Protein AF-A0A0D7CNW6-F1 (afdb_monomer_lite)

Radius of gyration: 24.08 Å; chains: 1; bounding box: 70×18×43 Å

Sequence (85 aa):
MWARPNQVERWFGLLTDKLIRRGVHTSVKALEDDITAWIDTWNEEPQPFTWTKTADEILNSLADYLAKVTTTDTARGFPLHKAGS

Organism: NCBI:txid1240678

Foldseek 3Di:
DDDDDDQVSVVVVCCCVPDVPPHDQPDPVSSVVSVVVVVVVCVVPPDGDDPPDDPVNVVVVVVVVVVVVVVVVVVVDDPPDPPDD

Structure (mmCIF, N/CA/C/O backbone):
data_AF-A0A0D7CNW6-F1
#
_entry.id   AF-A0A0D7CNW6-F1
#
loop_
_atom_site.group_PDB
_atom_site.id
_atom_site.type_symbol
_atom_site.label_atom_id
_atom_site.label_alt_id
_atom_site.label_comp_id
_atom_site.label_asym_id
_atom_site.label_entity_id
_atom_site.label_seq_id
_atom_site.pdbx_PDB_ins_code
_atom_site.Cartn_x
_atom_site.Cartn_y
_atom_site.Cartn_z
_atom_site.occupancy
_atom_site.B_iso_or_equiv
_atom_site.auth_seq_id
_atom_site.auth_comp_id
_atom_site.auth_asym_id
_atom_site.auth_atom_id
_atom_site.pdbx_PDB_model_num
ATOM 1 N N . MET A 1 1 ? 24.107 6.658 -6.574 1.00 33.41 1 MET A N 1
ATOM 2 C CA . MET A 1 1 ? 22.894 6.309 -7.343 1.00 33.41 1 MET A CA 1
ATOM 3 C C . MET A 1 1 ? 21.830 5.919 -6.332 1.00 33.41 1 MET A C 1
ATOM 5 O O . MET A 1 1 ? 22.100 5.054 -5.512 1.00 33.41 1 MET A O 1
ATOM 9 N N . TRP A 1 2 ? 20.710 6.635 -6.291 1.00 41.78 2 TRP A N 1
ATOM 10 C CA . TRP A 1 2 ? 19.652 6.451 -5.290 1.00 41.78 2 TRP A CA 1
ATOM 11 C C . TRP A 1 2 ? 18.814 5.218 -5.644 1.00 41.78 2 TRP A C 1
ATOM 13 O O . TRP A 1 2 ? 18.473 5.032 -6.815 1.00 41.78 2 TRP A O 1
ATOM 23 N N . ALA A 1 3 ? 18.520 4.370 -4.658 1.00 55.66 3 ALA A N 1
ATOM 24 C CA . ALA A 1 3 ? 17.707 3.174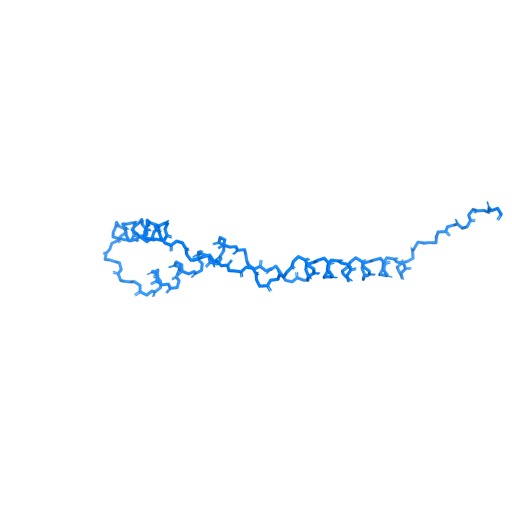 -4.852 1.00 55.66 3 ALA A CA 1
ATOM 25 C C . ALA A 1 3 ? 16.322 3.566 -5.393 1.00 55.66 3 ALA A C 1
ATOM 27 O O . ALA A 1 3 ? 15.652 4.449 -4.856 1.00 55.66 3 ALA A O 1
ATOM 28 N N . ARG A 1 4 ? 15.907 2.943 -6.500 1.00 63.69 4 ARG A N 1
ATOM 29 C CA . ARG A 1 4 ? 14.542 3.084 -7.022 1.00 63.69 4 ARG A CA 1
ATOM 30 C C . ARG A 1 4 ? 13.630 2.249 -6.116 1.00 63.69 4 ARG A C 1
ATOM 32 O O . ARG A 1 4 ? 13.934 1.070 -5.951 1.00 63.69 4 ARG A O 1
ATOM 39 N N . PRO A 1 5 ? 12.542 2.813 -5.562 1.00 64.19 5 PRO A N 1
ATOM 40 C CA . PRO A 1 5 ? 11.691 2.066 -4.651 1.00 64.19 5 PRO A CA 1
ATOM 41 C C . PRO A 1 5 ? 11.022 0.891 -5.363 1.00 64.19 5 PRO A C 1
ATOM 43 O O . PRO A 1 5 ? 10.500 1.052 -6.479 1.00 64.19 5 PRO A O 1
ATOM 46 N N . ASN A 1 6 ? 11.087 -0.275 -4.720 1.00 78.88 6 ASN A N 1
ATOM 47 C CA . ASN A 1 6 ? 10.624 -1.549 -5.266 1.00 78.88 6 ASN A CA 1
ATOM 48 C C . ASN A 1 6 ? 9.076 -1.637 -5.265 1.00 78.88 6 ASN A C 1
ATOM 50 O O . ASN A 1 6 ? 8.387 -0.768 -4.728 1.00 78.88 6 ASN A O 1
ATOM 54 N N . GLN A 1 7 ? 8.503 -2.670 -5.889 1.00 76.25 7 GLN A N 1
ATOM 55 C CA . GLN A 1 7 ? 7.044 -2.830 -5.993 1.00 76.25 7 GLN A CA 1
ATOM 56 C C . GLN A 1 7 ? 6.346 -2.993 -4.631 1.00 76.25 7 GLN A C 1
ATOM 58 O O . GLN A 1 7 ? 5.284 -2.415 -4.417 1.00 76.25 7 GLN A O 1
ATOM 63 N N . VAL A 1 8 ? 6.965 -3.720 -3.702 1.00 79.81 8 VAL A N 1
ATOM 64 C CA . VAL A 1 8 ? 6.505 -3.909 -2.319 1.00 79.81 8 VAL A CA 1
ATOM 65 C C . VAL A 1 8 ? 6.531 -2.582 -1.556 1.00 79.81 8 VAL A C 1
ATOM 67 O O . VAL A 1 8 ? 5.545 -2.212 -0.927 1.00 79.81 8 VAL A O 1
ATOM 70 N N . GLU A 1 9 ? 7.608 -1.803 -1.674 1.00 86.19 9 GLU A N 1
ATOM 71 C CA . GLU A 1 9 ? 7.707 -0.473 -1.050 1.00 86.19 9 GLU A CA 1
ATOM 72 C C . GLU A 1 9 ? 6.641 0.494 -1.584 1.00 86.19 9 GLU A C 1
ATOM 74 O O . GLU A 1 9 ? 6.034 1.248 -0.821 1.00 86.19 9 GLU A O 1
ATOM 79 N N . ARG A 1 10 ? 6.365 0.453 -2.894 1.00 87.06 10 ARG A N 1
ATOM 80 C CA . ARG A 1 10 ? 5.297 1.251 -3.518 1.00 87.06 10 ARG A CA 1
ATOM 81 C C . ARG A 1 10 ? 3.915 0.833 -3.038 1.00 87.06 10 ARG A C 1
ATOM 83 O O . ARG A 1 10 ? 3.085 1.700 -2.770 1.00 87.06 10 ARG A O 1
ATOM 90 N N . TRP A 1 11 ? 3.685 -0.469 -2.910 1.00 88.25 11 TRP A N 1
ATOM 91 C CA . TRP A 1 11 ? 2.436 -1.008 -2.389 1.00 88.25 11 TRP A CA 1
ATOM 92 C C . TRP A 1 11 ? 2.189 -0.557 -0.942 1.00 88.25 11 TRP A C 1
ATOM 94 O O . TRP A 1 11 ? 1.131 -0.001 -0.649 1.00 88.25 11 TRP A O 1
ATOM 104 N N . PHE A 1 12 ? 3.194 -0.661 -0.064 1.00 89.44 12 PHE A N 1
ATOM 105 C CA . PHE A 1 12 ? 3.091 -0.175 1.318 1.00 89.44 12 PHE A CA 1
ATOM 106 C C . PHE A 1 12 ? 2.887 1.342 1.406 1.00 89.44 12 PHE A C 1
ATOM 108 O O . PHE A 1 12 ? 2.126 1.821 2.252 1.00 89.44 12 PHE A O 1
ATOM 115 N N . GLY A 1 13 ? 3.515 2.109 0.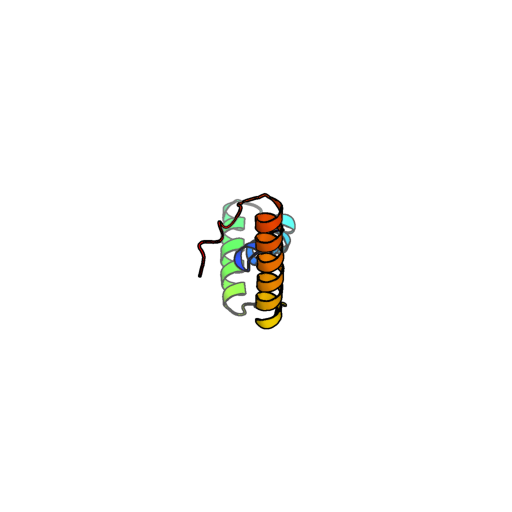510 1.00 91.25 13 GLY A N 1
ATOM 116 C CA . GLY A 1 13 ? 3.267 3.545 0.394 1.00 91.25 13 GLY A CA 1
ATOM 117 C C . GLY A 1 13 ? 1.806 3.860 0.056 1.00 91.25 13 GLY A C 1
ATOM 118 O O . GLY A 1 13 ? 1.217 4.767 0.644 1.00 91.25 13 GLY A O 1
ATOM 119 N N . LEU A 1 14 ? 1.199 3.080 -0.840 1.00 91.44 14 LEU A N 1
ATOM 120 C CA . LEU A 1 14 ? -0.191 3.251 -1.254 1.00 91.44 14 LEU A CA 1
ATOM 121 C C . LEU A 1 14 ? -1.187 2.856 -0.152 1.00 91.44 14 LEU A C 1
ATOM 123 O O . LEU A 1 14 ? -2.130 3.607 0.094 1.00 91.44 14 LEU A O 1
ATOM 127 N N . LEU A 1 15 ? -0.948 1.740 0.545 1.00 92.38 15 LEU A N 1
ATOM 128 C CA . LEU A 1 15 ? -1.709 1.344 1.738 1.00 92.38 15 LEU A CA 1
ATOM 129 C C . LEU A 1 15 ? -1.677 2.456 2.798 1.00 92.38 15 LEU A C 1
ATOM 131 O O . LEU A 1 15 ? -2.710 2.849 3.340 1.00 92.38 15 LEU A O 1
ATOM 135 N N . THR A 1 16 ? -0.492 3.013 3.055 1.00 93.94 16 THR A N 1
ATOM 136 C CA . THR A 1 16 ? -0.313 4.070 4.056 1.00 93.94 16 THR A CA 1
ATOM 137 C C . THR A 1 16 ? -1.071 5.344 3.683 1.00 93.94 16 THR A C 1
ATOM 139 O O . THR A 1 16 ? -1.735 5.935 4.533 1.00 93.94 16 THR A O 1
ATOM 142 N N . ASP A 1 17 ? -0.980 5.788 2.427 1.00 93.75 17 ASP A N 1
ATOM 143 C CA . ASP A 1 17 ? -1.617 7.036 1.996 1.00 93.75 17 ASP A CA 1
ATOM 144 C C . ASP A 1 17 ? -3.142 6.933 1.913 1.00 93.75 17 ASP A C 1
ATOM 146 O O . ASP A 1 17 ? -3.838 7.888 2.254 1.00 93.75 17 ASP A O 1
ATOM 150 N N . LYS A 1 18 ? -3.663 5.788 1.458 1.00 90.69 18 LYS A N 1
ATOM 151 C CA . LYS A 1 18 ? -5.096 5.620 1.190 1.00 90.69 18 LYS A CA 1
ATOM 152 C C . LYS A 1 18 ? -5.886 5.088 2.378 1.00 90.69 18 LYS A C 1
ATOM 154 O O . LYS A 1 18 ? -6.991 5.571 2.597 1.00 90.69 18 LYS A O 1
ATOM 159 N N . LEU A 1 19 ? -5.337 4.128 3.121 1.00 92.38 19 LEU A N 1
ATOM 160 C CA . LEU A 1 19 ? -6.031 3.494 4.240 1.00 92.38 19 LEU A CA 1
ATOM 161 C C . LEU A 1 19 ? -5.620 4.138 5.567 1.00 92.38 19 LEU A C 1
ATOM 163 O O . LEU A 1 19 ? -6.448 4.723 6.248 1.00 92.38 19 LEU A O 1
ATOM 167 N N . ILE A 1 20 ? -4.324 4.125 5.893 1.00 92.38 20 ILE A N 1
ATOM 168 C CA . ILE A 1 20 ? -3.852 4.473 7.245 1.00 92.38 20 ILE A CA 1
ATOM 169 C C . ILE A 1 20 ? -3.961 5.972 7.554 1.00 92.38 20 ILE A C 1
ATOM 171 O O . ILE A 1 20 ? -4.370 6.355 8.644 1.00 92.38 20 ILE A O 1
ATOM 175 N N . ARG A 1 21 ? -3.568 6.847 6.621 1.00 92.19 21 ARG A N 1
ATOM 176 C CA . ARG A 1 21 ? -3.549 8.305 6.859 1.00 92.19 21 ARG A CA 1
ATOM 177 C C . ARG A 1 21 ? -4.902 8.985 6.674 1.00 92.19 21 ARG A C 1
ATOM 179 O O . ARG A 1 21 ? -5.089 10.086 7.183 1.00 92.19 21 ARG A O 1
ATOM 186 N N . ARG A 1 22 ? -5.799 8.378 5.895 1.00 89.19 22 ARG A N 1
ATOM 187 C CA . ARG A 1 22 ? -7.103 8.957 5.529 1.00 89.19 22 ARG A CA 1
ATOM 188 C C . ARG A 1 22 ? -8.287 8.229 6.169 1.00 89.19 22 ARG A C 1
ATOM 190 O O . ARG A 1 22 ? -9.388 8.770 6.146 1.00 89.19 22 ARG A O 1
ATOM 197 N N . GLY A 1 23 ? -8.076 7.033 6.714 1.00 85.31 23 GLY A N 1
ATOM 198 C CA . GLY A 1 23 ? -9.090 6.258 7.417 1.00 85.31 23 GLY A CA 1
ATOM 199 C C . GLY A 1 23 ? -9.330 6.762 8.838 1.00 85.31 23 GLY A C 1
ATOM 200 O O . GLY A 1 23 ? -8.435 7.286 9.500 1.00 85.31 23 GLY A O 1
ATOM 201 N N . VAL A 1 24 ? -10.563 6.591 9.314 1.00 85.94 24 VAL A N 1
ATOM 202 C CA . VAL A 1 24 ? -10.931 6.795 10.719 1.00 85.94 24 VAL A CA 1
ATOM 203 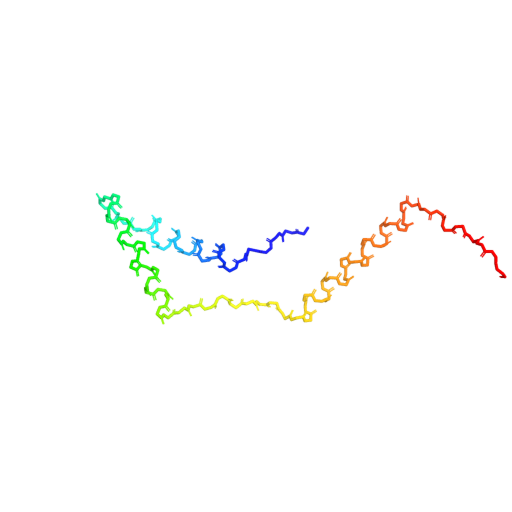C C . VAL A 1 24 ? -11.244 5.426 11.302 1.00 85.94 24 VAL A C 1
ATOM 205 O O . VAL A 1 24 ? -12.321 4.882 11.079 1.00 85.94 24 VAL A O 1
ATOM 208 N N . HIS A 1 25 ? -10.291 4.869 12.044 1.00 90.62 25 HIS A N 1
ATOM 209 C CA . HIS A 1 25 ? -10.415 3.548 12.653 1.00 90.62 25 HIS A CA 1
ATOM 210 C C . HIS A 1 25 ? -10.777 3.712 14.130 1.00 90.62 25 HIS A C 1
ATOM 212 O O . HIS A 1 25 ? -10.023 4.287 14.913 1.00 90.62 25 HIS A O 1
ATOM 218 N N . THR A 1 26 ? -11.956 3.235 14.518 1.00 90.19 26 THR A N 1
ATOM 219 C CA . THR A 1 26 ? -12.520 3.445 15.864 1.00 90.19 26 THR A CA 1
ATOM 220 C C . THR A 1 26 ? -11.912 2.531 16.928 1.00 90.19 26 THR A C 1
ATOM 222 O O . THR A 1 26 ? -12.124 2.736 18.122 1.00 90.19 26 THR A O 1
ATOM 225 N N . SER A 1 27 ? -11.151 1.519 16.509 1.00 94.88 27 SER A N 1
ATOM 226 C CA . SER A 1 27 ? -10.407 0.607 17.373 1.00 94.88 27 SER A CA 1
ATOM 227 C C . SER A 1 27 ? -9.263 -0.054 16.603 1.00 94.88 27 SER A C 1
ATOM 229 O O . SER A 1 27 ? -9.236 -0.034 15.372 1.00 94.88 27 SER A O 1
ATOM 231 N N . VAL A 1 28 ? -8.344 -0.695 17.330 1.00 93.19 28 VAL A N 1
ATOM 232 C CA . VAL A 1 28 ? -7.295 -1.535 16.725 1.00 93.19 28 VAL A CA 1
ATOM 233 C C . VAL A 1 28 ? -7.912 -2.674 15.916 1.00 93.19 28 VAL A C 1
ATOM 235 O O . VAL A 1 28 ? -7.468 -2.936 14.806 1.00 93.19 28 VAL A O 1
ATOM 238 N N . LYS A 1 29 ? -8.983 -3.295 16.426 1.00 93.25 29 LYS A N 1
ATOM 239 C CA . LYS A 1 29 ? -9.653 -4.390 15.722 1.00 93.25 29 LYS A CA 1
ATOM 240 C C . LYS A 1 29 ? -10.254 -3.933 14.390 1.00 93.25 29 LYS A C 1
ATOM 242 O O . LYS A 1 29 ? -10.083 -4.607 13.385 1.00 93.25 29 LYS A O 1
ATOM 247 N N . ALA A 1 30 ? -10.877 -2.753 14.376 1.00 91.62 30 ALA A N 1
ATOM 248 C CA . ALA A 1 30 ? -11.390 -2.156 13.145 1.00 91.62 30 ALA A CA 1
ATOM 249 C C . ALA A 1 30 ? -10.265 -1.892 12.127 1.00 91.62 30 ALA A C 1
ATOM 251 O O . ALA A 1 30 ? -10.424 -2.192 10.953 1.00 91.62 30 ALA A O 1
ATOM 252 N N . LEU A 1 31 ? -9.104 -1.406 12.580 1.00 93.62 31 LEU A N 1
ATOM 253 C CA . LEU A 1 31 ? -7.938 -1.223 11.712 1.00 93.62 31 LEU A CA 1
ATOM 254 C C . LEU A 1 31 ? -7.424 -2.552 11.126 1.00 93.62 31 LEU A C 1
ATOM 256 O O . LEU A 1 31 ? -7.084 -2.605 9.947 1.00 93.62 31 LEU A O 1
ATOM 260 N N . GLU A 1 32 ? -7.345 -3.615 11.929 1.00 95.44 32 GLU A N 1
ATOM 261 C CA . GLU A 1 32 ? -6.930 -4.947 11.459 1.00 95.44 32 GLU A CA 1
ATOM 262 C C . GLU A 1 32 ? -7.879 -5.499 10.387 1.00 95.44 32 GLU A C 1
ATOM 264 O O . GLU A 1 32 ? -7.428 -6.033 9.368 1.00 95.44 32 GLU A O 1
ATOM 269 N N . ASP A 1 33 ? -9.185 -5.344 10.604 1.00 95.19 33 ASP A N 1
ATOM 270 C CA . ASP A 1 33 ? -10.217 -5.789 9.668 1.00 95.19 33 ASP A CA 1
ATOM 271 C C . ASP A 1 33 ? -10.154 -4.975 8.362 1.00 95.19 33 ASP A C 1
ATOM 273 O O . ASP A 1 33 ? -10.164 -5.553 7.273 1.00 95.19 33 ASP A O 1
ATOM 277 N N . ASP A 1 34 ? -9.967 -3.655 8.457 1.00 94.00 34 ASP A N 1
ATOM 278 C CA . ASP A 1 34 ? -9.814 -2.760 7.304 1.00 94.00 34 ASP A CA 1
ATOM 279 C C . ASP A 1 34 ? -8.558 -3.084 6.473 1.00 94.00 34 ASP A C 1
ATOM 281 O O . ASP A 1 34 ? -8.602 -3.067 5.241 1.00 94.00 34 ASP A O 1
ATOM 285 N N . ILE A 1 35 ? -7.430 -3.410 7.120 1.00 94.19 35 ILE A N 1
ATOM 286 C CA . ILE A 1 35 ? -6.199 -3.834 6.429 1.00 94.19 35 ILE A CA 1
ATOM 287 C C . ILE A 1 35 ? -6.419 -5.164 5.702 1.00 94.19 35 ILE A C 1
ATOM 289 O O . ILE A 1 35 ? -5.977 -5.313 4.562 1.00 94.19 35 ILE A O 1
ATOM 293 N N . THR A 1 36 ? -7.097 -6.119 6.341 1.00 95.38 36 THR A N 1
ATOM 294 C CA . THR A 1 36 ? -7.378 -7.434 5.747 1.00 95.38 36 THR A CA 1
ATOM 295 C C . THR A 1 36 ? -8.265 -7.284 4.512 1.00 95.38 36 THR A C 1
ATOM 297 O O . THR A 1 36 ? -7.892 -7.733 3.430 1.00 95.38 36 THR A O 1
ATOM 300 N N . ALA A 1 37 ? -9.368 -6.539 4.632 1.00 94.31 37 ALA A N 1
ATOM 301 C CA . ALA A 1 37 ? -10.269 -6.259 3.517 1.00 94.31 37 ALA A CA 1
ATOM 302 C C . ALA A 1 37 ? -9.568 -5.520 2.363 1.00 94.31 37 ALA A C 1
ATOM 304 O O . ALA A 1 37 ? -9.821 -5.799 1.188 1.00 94.31 37 ALA A O 1
ATOM 305 N N . TRP A 1 38 ? -8.658 -4.594 2.681 1.00 92.25 38 TRP A N 1
ATOM 306 C CA . TRP A 1 38 ? -7.850 -3.903 1.679 1.00 92.25 38 TRP A CA 1
ATOM 307 C C . TRP A 1 38 ? -6.929 -4.856 0.910 1.00 92.25 38 TRP A C 1
ATOM 309 O O . TRP A 1 38 ? -6.811 -4.738 -0.311 1.00 92.25 38 TRP A O 1
ATOM 319 N N . ILE A 1 39 ? -6.265 -5.784 1.608 1.00 91.19 39 ILE A N 1
ATOM 320 C CA . ILE A 1 39 ? -5.400 -6.798 0.989 1.00 91.19 39 ILE A CA 1
ATOM 321 C C . ILE A 1 39 ? -6.216 -7.683 0.048 1.00 91.19 39 ILE A C 1
ATOM 323 O O . ILE A 1 39 ? -5.801 -7.878 -1.093 1.00 91.19 39 ILE A O 1
ATOM 327 N N . ASP A 1 40 ? -7.372 -8.167 0.499 1.00 92.81 40 ASP A N 1
ATOM 328 C CA . ASP A 1 40 ? -8.243 -9.033 -0.298 1.00 92.81 40 ASP A CA 1
ATOM 329 C C . ASP A 1 40 ? -8.720 -8.313 -1.565 1.00 92.81 40 ASP A C 1
ATOM 331 O O . ASP A 1 40 ? -8.495 -8.798 -2.673 1.00 92.81 40 ASP A O 1
ATOM 335 N N . THR A 1 41 ? -9.230 -7.085 -1.419 1.00 90.94 41 THR A N 1
ATOM 336 C CA . THR A 1 41 ? -9.671 -6.246 -2.550 1.00 90.94 41 THR A CA 1
ATOM 337 C C . THR A 1 41 ? -8.534 -5.985 -3.543 1.00 90.94 41 THR A C 1
ATOM 339 O O . THR A 1 41 ? -8.718 -6.034 -4.757 1.00 90.94 41 THR A O 1
ATOM 342 N N . TRP A 1 42 ? -7.327 -5.699 -3.044 1.00 87.69 42 TRP A N 1
ATOM 343 C CA . TRP A 1 42 ? -6.166 -5.467 -3.903 1.00 87.69 42 TRP A CA 1
ATOM 344 C C . TRP A 1 42 ? -5.725 -6.735 -4.646 1.00 87.69 42 TRP A C 1
ATOM 346 O O . TRP A 1 42 ? -5.228 -6.644 -5.767 1.00 87.69 42 TRP A O 1
ATOM 356 N N . ASN A 1 43 ? -5.872 -7.910 -4.032 1.00 87.25 43 ASN A N 1
ATOM 357 C CA . ASN A 1 43 ? -5.509 -9.187 -4.643 1.00 87.25 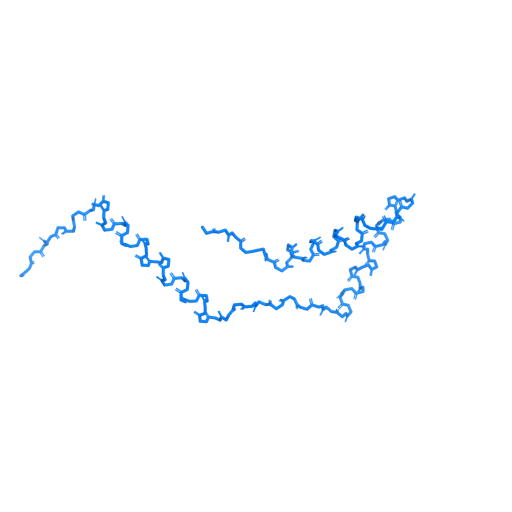43 ASN A CA 1
ATOM 358 C C . ASN A 1 43 ? -6.513 -9.645 -5.711 1.00 87.25 43 ASN A C 1
ATOM 360 O O . ASN A 1 43 ? -6.109 -10.358 -6.628 1.00 87.25 43 ASN A O 1
ATOM 364 N N . GLU A 1 44 ? -7.782 -9.239 -5.615 1.00 89.81 44 GLU A N 1
ATOM 365 C CA . GLU A 1 44 ? -8.808 -9.516 -6.630 1.00 89.81 44 GLU A CA 1
ATOM 366 C C . GLU A 1 44 ? -8.506 -8.808 -7.960 1.00 89.81 44 GLU A C 1
ATOM 368 O O . GLU A 1 44 ? -8.538 -9.435 -9.019 1.00 89.81 44 GLU A O 1
ATOM 373 N N . GLU A 1 45 ? -8.140 -7.523 -7.912 1.00 80.69 45 GLU A N 1
ATOM 374 C CA . GLU A 1 45 ? -7.763 -6.730 -9.089 1.00 80.69 45 GLU A CA 1
ATOM 375 C C . GLU A 1 45 ? -6.429 -5.997 -8.861 1.00 80.69 45 GLU A C 1
ATOM 377 O O . GLU A 1 45 ? -6.394 -4.781 -8.619 1.00 80.69 45 GLU A O 1
ATOM 382 N N . PRO A 1 46 ? -5.289 -6.708 -8.943 1.00 79.19 46 PRO A N 1
ATOM 383 C CA . PRO A 1 46 ? -4.001 -6.104 -8.659 1.00 79.19 46 PRO A CA 1
ATOM 384 C C . PRO A 1 46 ? -3.672 -5.065 -9.724 1.00 79.19 46 PRO A C 1
ATOM 386 O O . PRO A 1 46 ? -3.572 -5.383 -10.906 1.00 79.19 46 PRO A O 1
ATOM 389 N N . GLN A 1 47 ? -3.429 -3.823 -9.303 1.00 75.06 47 GLN A N 1
ATOM 390 C CA . GLN A 1 47 ? -2.898 -2.781 -10.181 1.00 75.06 47 GLN A CA 1
ATOM 391 C C . GLN A 1 47 ? -1.374 -2.931 -10.252 1.00 75.06 47 GLN A C 1
ATOM 393 O O . GLN A 1 47 ? -0.671 -2.563 -9.300 1.00 75.06 47 GLN A O 1
ATOM 398 N N . PRO A 1 48 ? -0.821 -3.487 -11.345 1.00 70.31 48 PRO A N 1
ATOM 399 C CA . PRO A 1 48 ? 0.604 -3.718 -11.420 1.00 70.31 48 PRO A CA 1
ATOM 400 C C . PRO A 1 48 ? 1.312 -2.377 -11.589 1.00 70.31 48 PRO A C 1
ATOM 402 O O . PRO A 1 48 ? 1.027 -1.603 -12.504 1.00 70.31 48 PRO A O 1
ATOM 405 N N . PHE A 1 49 ? 2.285 -2.103 -10.725 1.00 67.69 49 PHE A N 1
ATOM 406 C CA . PHE A 1 49 ? 3.181 -0.977 -10.940 1.00 67.69 49 PHE A CA 1
ATOM 407 C C . PHE A 1 49 ? 4.065 -1.283 -12.150 1.00 67.69 49 PHE A C 1
ATOM 409 O O . PHE A 1 49 ? 4.927 -2.160 -12.100 1.00 67.69 49 PHE A O 1
ATOM 416 N N . THR A 1 50 ? 3.856 -0.557 -13.246 1.00 62.75 50 THR A N 1
ATOM 417 C CA . THR A 1 50 ? 4.669 -0.710 -14.451 1.00 62.75 50 THR A CA 1
ATOM 418 C C . THR A 1 50 ? 6.090 -0.231 -14.178 1.00 62.75 50 THR A C 1
ATOM 420 O O . THR A 1 50 ? 6.326 0.923 -13.807 1.00 62.75 50 THR A O 1
ATOM 423 N N . TRP A 1 51 ? 7.063 -1.112 -14.394 1.00 61.00 51 TRP A N 1
ATOM 424 C CA . TRP A 1 51 ? 8.457 -0.709 -14.493 1.00 61.00 51 TRP A CA 1
ATOM 425 C C . TRP A 1 51 ? 8.618 0.144 -15.747 1.00 61.00 51 TRP A C 1
ATOM 427 O O . TRP A 1 51 ? 8.618 -0.362 -16.860 1.00 61.00 51 TRP A O 1
ATOM 437 N N . THR A 1 52 ? 8.754 1.456 -15.573 1.00 60.22 52 THR A N 1
ATOM 438 C CA . THR A 1 52 ? 8.913 2.389 -16.699 1.00 60.22 52 THR A CA 1
ATOM 439 C C . THR A 1 52 ? 10.282 2.330 -17.363 1.00 60.22 52 THR A C 1
ATOM 441 O O . THR A 1 52 ? 10.520 3.109 -18.275 1.00 60.22 52 THR A O 1
ATOM 444 N N . LYS A 1 53 ? 11.185 1.455 -16.898 1.00 68.50 53 LYS A N 1
ATOM 445 C CA . LYS A 1 53 ? 12.494 1.271 -17.520 1.00 68.50 53 LYS A CA 1
ATOM 446 C C . LYS A 1 53 ? 12.522 0.001 -18.349 1.00 68.50 53 LYS A C 1
ATOM 448 O O . LYS A 1 53 ? 12.275 -1.073 -17.801 1.00 68.50 53 LYS A O 1
ATOM 453 N N . THR A 1 54 ? 12.848 0.129 -19.629 1.00 74.75 54 THR A N 1
ATOM 454 C CA . THR A 1 54 ? 13.070 -1.027 -20.502 1.00 74.75 54 THR A CA 1
ATOM 455 C C . THR A 1 54 ? 14.348 -1.765 -20.094 1.00 74.75 54 THR A C 1
ATOM 457 O O . THR A 1 54 ? 15.211 -1.219 -19.399 1.00 74.75 54 THR A O 1
ATOM 460 N N . ALA A 1 55 ? 14.486 -3.023 -20.523 1.00 75.69 55 ALA A N 1
ATOM 461 C CA . ALA A 1 55 ? 15.711 -3.789 -20.299 1.00 75.69 55 ALA A CA 1
ATOM 462 C C . ALA A 1 55 ? 16.941 -3.051 -20.859 1.00 75.69 55 ALA A C 1
ATOM 464 O O . ALA A 1 55 ? 17.959 -2.961 -20.175 1.00 75.69 55 ALA A O 1
ATOM 465 N N . ASP A 1 56 ? 16.818 -2.436 -22.038 1.00 78.75 56 ASP A N 1
ATOM 466 C CA . ASP A 1 56 ? 17.884 -1.650 -22.667 1.00 78.75 56 ASP A CA 1
ATOM 467 C C . ASP A 1 56 ? 18.302 -0.436 -21.829 1.00 78.75 56 ASP A C 1
ATOM 469 O O . ASP A 1 56 ? 19.489 -0.161 -21.677 1.00 78.75 56 ASP A O 1
ATOM 473 N N . GLU A 1 57 ? 17.355 0.275 -21.212 1.00 79.75 57 GLU A N 1
ATOM 474 C CA . GLU A 1 57 ? 17.670 1.406 -20.331 1.00 79.75 57 GLU A CA 1
ATOM 475 C C . GLU A 1 57 ? 18.397 0.969 -19.053 1.00 79.75 57 GLU A C 1
ATOM 477 O O . GLU A 1 57 ? 19.229 1.708 -18.516 1.00 79.75 57 GLU A O 1
ATOM 482 N N . ILE A 1 58 ? 18.097 -0.233 -18.556 1.00 81.88 58 ILE A N 1
ATOM 483 C CA . ILE A 1 58 ? 18.805 -0.829 -17.420 1.00 81.88 58 ILE A CA 1
ATOM 484 C C . ILE A 1 58 ? 20.228 -1.216 -17.840 1.00 81.88 58 ILE A C 1
ATOM 486 O O . ILE A 1 58 ? 21.180 -0.852 -17.148 1.00 81.88 58 ILE A O 1
ATOM 490 N N . LEU A 1 59 ? 20.384 -1.893 -18.981 1.00 89.19 59 LEU A N 1
ATOM 491 C CA . LEU A 1 59 ? 21.683 -2.329 -19.501 1.00 89.19 59 LEU A CA 1
ATOM 492 C C . LEU A 1 59 ? 22.599 -1.144 -19.833 1.00 89.19 59 LEU A C 1
ATOM 494 O O . LEU A 1 59 ? 23.761 -1.145 -19.430 1.00 89.19 59 LEU A O 1
ATOM 498 N N . ASN A 1 60 ? 22.069 -0.097 -20.465 1.00 87.50 60 ASN A N 1
ATOM 499 C CA . ASN A 1 60 ? 22.822 1.122 -20.765 1.00 87.50 60 ASN A CA 1
ATOM 500 C C . ASN A 1 60 ? 23.275 1.836 -19.487 1.00 87.50 60 ASN A C 1
ATOM 502 O O . ASN A 1 60 ? 24.442 2.199 -19.353 1.00 87.50 60 ASN A O 1
ATOM 506 N N . SER A 1 61 ? 22.390 1.963 -18.491 1.00 84.06 61 SER A N 1
ATOM 507 C CA . SER A 1 61 ? 22.758 2.568 -17.207 1.00 84.06 61 SER A CA 1
ATOM 508 C C . SER A 1 61 ? 23.832 1.769 -16.462 1.00 84.06 61 SER A C 1
ATOM 510 O O . SER A 1 61 ? 24.619 2.366 -15.722 1.00 84.06 61 SER A O 1
ATOM 512 N N . LEU A 1 62 ? 23.847 0.440 -16.606 1.00 88.81 62 LEU A N 1
ATOM 513 C CA . LEU A 1 62 ? 24.880 -0.424 -16.037 1.00 88.81 62 LEU A CA 1
ATOM 514 C C . LEU A 1 62 ? 26.208 -0.264 -16.780 1.00 88.81 62 LEU A C 1
ATOM 516 O O . LEU A 1 62 ? 27.241 -0.120 -16.130 1.00 88.81 62 LEU A O 1
ATOM 520 N N . ALA A 1 63 ? 26.184 -0.226 -18.113 1.00 89.94 63 ALA A N 1
ATOM 521 C CA . ALA A 1 63 ? 27.372 0.006 -18.931 1.00 89.94 63 ALA A CA 1
ATOM 522 C C . ALA A 1 63 ? 28.036 1.353 -18.594 1.00 89.94 63 ALA A C 1
ATOM 524 O O . ALA A 1 63 ? 29.236 1.399 -18.321 1.00 89.94 63 ALA A O 1
ATOM 525 N N . ASP A 1 64 ? 27.247 2.427 -18.496 1.00 86.81 64 ASP A N 1
ATOM 526 C CA . ASP A 1 64 ? 27.725 3.759 -18.107 1.00 86.81 64 ASP A CA 1
ATOM 527 C C . ASP A 1 64 ? 28.340 3.775 -16.704 1.00 86.81 64 ASP A C 1
ATOM 529 O O . ASP A 1 64 ? 29.338 4.456 -16.445 1.00 86.81 64 ASP A O 1
ATOM 533 N N . TYR A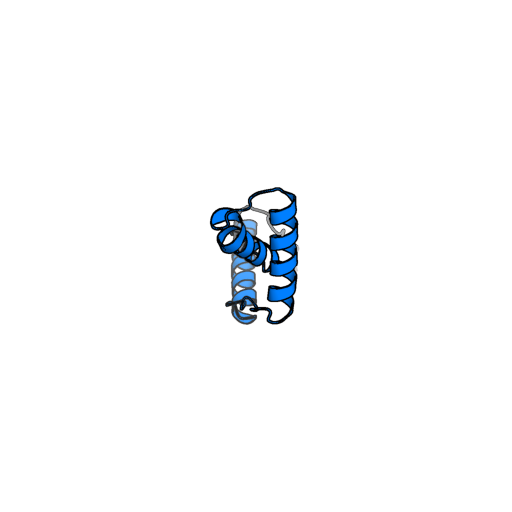 1 65 ? 27.731 3.046 -15.767 1.00 88.12 65 TYR A N 1
ATOM 534 C CA . TYR A 1 65 ? 28.236 2.927 -14.406 1.00 88.12 65 TYR A CA 1
ATOM 535 C C . TYR A 1 65 ? 29.578 2.189 -14.374 1.00 88.12 65 TYR A C 1
ATOM 537 O O . TYR A 1 65 ? 30.530 2.685 -13.769 1.00 88.12 65 TYR A O 1
ATOM 545 N N . LEU A 1 66 ? 29.678 1.050 -15.064 1.00 90.31 66 LEU A N 1
ATOM 546 C CA . LEU A 1 66 ? 30.907 0.262 -15.145 1.00 90.31 66 LEU A CA 1
ATOM 547 C C . LEU A 1 66 ? 32.037 1.063 -15.800 1.00 90.31 66 LEU A C 1
ATOM 549 O O . LEU A 1 66 ? 33.128 1.132 -15.240 1.00 90.31 66 LEU A O 1
ATOM 553 N N . ALA A 1 67 ? 31.764 1.769 -16.900 1.00 88.06 67 ALA A N 1
ATOM 554 C CA . ALA A 1 67 ? 32.743 2.633 -17.559 1.00 88.06 67 ALA A CA 1
ATOM 555 C C . ALA A 1 67 ? 33.290 3.726 -16.621 1.00 88.06 67 ALA A C 1
ATOM 557 O O . ALA A 1 67 ? 34.498 3.986 -16.590 1.00 88.06 67 ALA A O 1
ATOM 558 N N . LYS A 1 68 ? 32.424 4.337 -15.802 1.00 82.12 68 LYS A N 1
ATOM 559 C CA . LYS A 1 68 ? 32.832 5.333 -14.798 1.00 82.12 68 LYS A CA 1
ATOM 560 C C . LYS A 1 68 ? 33.689 4.718 -13.697 1.00 82.12 68 LYS A C 1
ATOM 562 O O . LYS A 1 68 ? 34.681 5.328 -13.299 1.00 82.12 68 LYS A O 1
ATOM 567 N N . VAL A 1 69 ? 33.347 3.522 -13.221 1.00 83.94 69 VAL A N 1
ATOM 5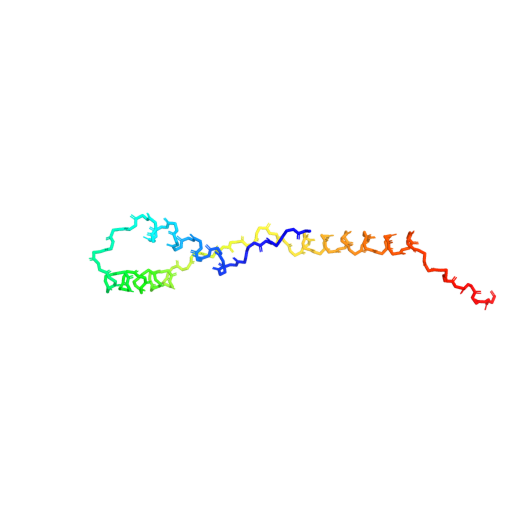68 C CA . VAL A 1 69 ? 34.121 2.816 -12.188 1.00 83.94 69 VAL A CA 1
ATOM 569 C C . VAL A 1 69 ? 35.506 2.432 -12.717 1.00 83.94 69 VAL A C 1
ATOM 571 O O . VAL A 1 69 ? 36.500 2.758 -12.073 1.00 83.94 69 VAL A O 1
ATOM 574 N N . THR A 1 70 ? 35.597 1.851 -13.915 1.00 77.12 70 THR A N 1
ATOM 575 C CA . THR A 1 70 ? 36.869 1.443 -14.541 1.00 77.12 70 THR A CA 1
ATOM 576 C C . THR A 1 70 ? 37.779 2.631 -14.868 1.00 77.12 70 THR A C 1
ATOM 578 O O . THR A 1 70 ? 38.991 2.572 -14.659 1.00 77.12 70 THR A O 1
ATOM 581 N N . THR A 1 71 ? 37.211 3.749 -15.325 1.00 70.00 71 THR A N 1
ATOM 582 C CA . THR A 1 71 ? 37.981 4.981 -15.581 1.00 70.00 71 THR A CA 1
ATOM 583 C C . THR A 1 71 ? 38.529 5.572 -14.281 1.00 70.00 71 THR A C 1
ATOM 585 O O . THR A 1 71 ? 39.671 6.025 -14.226 1.00 70.00 71 THR A O 1
ATOM 588 N N . THR A 1 72 ? 37.736 5.523 -13.208 1.00 62.75 72 THR A N 1
ATOM 589 C CA . THR A 1 72 ? 38.147 6.013 -11.886 1.00 62.75 72 THR A CA 1
ATOM 590 C C . THR A 1 72 ? 39.232 5.126 -11.261 1.00 62.75 72 THR A C 1
ATOM 592 O O . THR A 1 72 ? 40.110 5.635 -10.568 1.00 62.75 72 THR A O 1
ATOM 595 N N . ASP A 1 73 ? 39.198 3.819 -11.522 1.00 58.69 73 ASP A N 1
ATOM 596 C CA . ASP A 1 73 ? 40.232 2.867 -11.102 1.00 58.69 73 ASP A CA 1
ATOM 597 C C . ASP A 1 73 ? 41.557 3.097 -11.853 1.00 58.69 73 ASP A C 1
ATOM 599 O O . ASP A 1 73 ? 42.617 3.222 -11.240 1.00 58.69 73 ASP A O 1
ATOM 603 N N . THR A 1 74 ? 41.483 3.324 -13.169 1.00 55.25 74 THR A N 1
ATOM 604 C CA . THR A 1 74 ? 42.652 3.643 -14.012 1.00 55.25 74 THR A CA 1
ATOM 605 C C . THR A 1 74 ? 43.319 4.966 -13.601 1.00 55.25 74 THR A C 1
ATOM 607 O O . THR A 1 74 ? 44.543 5.081 -13.620 1.00 55.25 74 THR A O 1
ATOM 610 N N . ALA A 1 75 ? 42.534 5.959 -13.169 1.00 58.28 75 ALA A N 1
ATOM 611 C CA . ALA A 1 75 ? 43.041 7.254 -12.711 1.00 58.28 75 ALA A CA 1
ATOM 612 C C . ALA A 1 75 ? 43.624 7.239 -11.282 1.00 58.28 75 ALA A C 1
ATOM 614 O O . ALA A 1 75 ? 44.348 8.166 -10.921 1.00 58.28 75 ALA A O 1
ATOM 615 N N . ARG A 1 76 ? 43.335 6.213 -10.460 1.00 58.34 76 ARG A N 1
ATOM 616 C CA . ARG A 1 76 ? 43.848 6.094 -9.078 1.00 58.34 76 ARG A CA 1
ATOM 617 C C . ARG A 1 76 ? 45.138 5.285 -8.930 1.00 58.34 76 ARG A C 1
ATOM 619 O O . ARG A 1 76 ? 45.645 5.183 -7.819 1.00 58.34 76 ARG A O 1
ATOM 626 N N . GLY A 1 77 ? 45.723 4.819 -10.031 1.00 55.69 77 GLY A N 1
ATOM 627 C CA . GLY A 1 77 ? 47.088 4.304 -10.042 1.00 55.69 77 GLY A CA 1
ATOM 628 C C . GLY A 1 77 ? 47.208 2.867 -9.546 1.00 55.69 77 GLY A C 1
ATOM 629 O O . GLY A 1 77 ? 47.504 2.616 -8.384 1.00 55.69 77 GLY A O 1
ATOM 630 N N . PHE A 1 78 ? 47.128 1.929 -10.482 1.00 51.47 78 PHE A N 1
ATOM 631 C CA . PHE A 1 78 ? 47.957 0.731 -10.435 1.00 51.47 78 PHE A CA 1
ATOM 632 C C . PHE A 1 78 ? 48.732 0.656 -11.752 1.00 51.47 78 PHE A C 1
ATOM 634 O O . PHE A 1 78 ? 48.113 0.541 -12.812 1.00 51.47 78 PHE A O 1
ATOM 641 N N . PRO A 1 79 ? 50.073 0.762 -11.738 1.00 45.47 79 PRO A N 1
ATOM 642 C CA . PRO A 1 79 ? 50.849 0.571 -12.948 1.00 45.47 79 PRO A CA 1
ATOM 643 C C . PRO A 1 79 ? 50.734 -0.904 -13.337 1.00 45.47 79 PRO A C 1
ATOM 645 O O . PRO A 1 79 ? 51.296 -1.776 -12.675 1.00 45.47 79 PRO A O 1
ATOM 648 N N . LEU A 1 80 ? 49.998 -1.198 -14.412 1.00 55.78 80 LEU A N 1
ATOM 649 C CA . LEU A 1 80 ? 50.101 -2.492 -15.075 1.00 55.78 80 LEU A CA 1
ATOM 650 C C . LEU A 1 80 ? 51.514 -2.571 -15.651 1.00 55.78 80 LEU A C 1
ATOM 652 O O . LEU A 1 80 ? 51.839 -1.938 -16.656 1.00 55.78 80 LEU A O 1
ATOM 656 N N . HIS A 1 81 ? 52.375 -3.291 -14.938 1.00 45.53 81 HIS A N 1
ATOM 657 C CA . HIS A 1 81 ? 53.733 -3.596 -15.348 1.00 45.53 81 HIS A CA 1
ATOM 658 C C . HIS A 1 81 ? 53.668 -4.187 -16.760 1.00 45.53 81 HIS A C 1
ATOM 660 O O . HIS A 1 81 ? 53.112 -5.269 -16.957 1.00 45.53 81 HIS A O 1
ATOM 666 N N . LYS A 1 82 ? 54.220 -3.485 -17.758 1.00 49.22 82 LYS A N 1
ATOM 667 C CA . LYS A 1 82 ? 54.533 -4.116 -19.041 1.00 49.22 82 LYS A CA 1
ATOM 668 C C . LYS A 1 82 ? 55.518 -5.249 -18.746 1.00 49.22 82 LYS A C 1
ATOM 670 O O . LYS A 1 82 ? 56.693 -4.997 -18.491 1.00 49.22 82 LYS A O 1
ATOM 675 N N . ALA A 1 83 ? 55.033 -6.484 -18.733 1.00 40.84 83 ALA A N 1
ATOM 676 C CA . ALA A 1 83 ? 55.857 -7.647 -19.014 1.00 40.84 83 ALA A CA 1
ATOM 677 C C . ALA A 1 83 ? 55.949 -7.757 -20.540 1.00 40.84 83 ALA A C 1
ATOM 679 O O . ALA A 1 83 ? 54.936 -7.678 -21.235 1.00 40.84 83 ALA A O 1
ATOM 680 N N . GLY A 1 84 ? 57.179 -7.805 -21.041 1.00 44.00 84 GLY A N 1
ATOM 681 C CA . GLY A 1 84 ? 57.480 -7.761 -22.463 1.00 44.00 84 GLY A CA 1
ATOM 682 C C . GLY A 1 84 ? 56.993 -8.980 -23.244 1.00 44.00 84 GLY A C 1
ATOM 683 O O . GLY A 1 84 ? 56.887 -10.083 -22.713 1.00 44.00 84 GLY A O 1
ATOM 684 N N . SER A 1 85 ? 56.777 -8.746 -24.535 1.00 35.34 85 SER A N 1
ATOM 685 C CA . SER A 1 85 ? 57.494 -9.417 -25.620 1.00 35.34 85 SER A CA 1
ATOM 686 C C . SER A 1 85 ? 57.670 -8.430 -26.766 1.00 35.34 85 SER A C 1
ATOM 688 O O . SER A 1 85 ? 56.870 -7.468 -26.841 1.00 35.34 85 SER A O 1
#

pLDDT: mean 77.91, std 16.81, range [33.41, 95.44]

Secondary structure (DSSP, 8-state):
-PPPPPHHHHHHHHHIIIIITT---SSHHHHHHHHHHHHHHHHHS-------S-HHHHHHHHHHHHHHHHHHHHHT---------